Protein AF-A0A354HQU2-F1 (afdb_monomer_lite)

Sequence (98 aa):
EMLNMGFIEDIEAILREVPGQHQTLLFSATMPRPIQELAMNFMVDPKVIEVKSKEVTVPAVHQTYIEVQEIQKFDTLCHLLDLQPPDLALIFGRTKRR

Structure (mmCIF, N/CA/C/O backbone):
data_AF-A0A354HQU2-F1
#
_entry.id   AF-A0A354HQU2-F1
#
loop_
_atom_site.group_PDB
_atom_site.id
_atom_site.type_symbol
_atom_site.label_atom_id
_atom_site.label_alt_id
_atom_site.label_comp_id
_atom_site.label_asym_id
_atom_site.label_entity_id
_atom_site.label_seq_id
_atom_site.pdbx_PDB_ins_code
_atom_site.Cartn_x
_atom_site.Cartn_y
_atom_site.Cartn_z
_atom_site.occupancy
_atom_site.B_iso_or_equiv
_atom_site.auth_seq_id
_atom_site.auth_comp_id
_atom_site.auth_asym_id
_atom_site.auth_atom_id
_atom_site.pdbx_PDB_model_num
A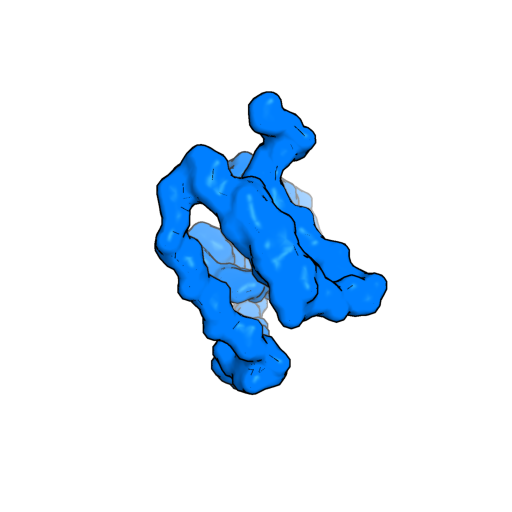TOM 1 N N . GLU A 1 1 ? 1.257 5.869 4.843 1.00 54.78 1 GLU A N 1
ATOM 2 C CA . GLU A 1 1 ? 0.130 5.580 5.759 1.00 54.78 1 GLU A CA 1
ATOM 3 C C . GLU A 1 1 ? 0.214 6.514 6.948 1.00 54.78 1 GLU A C 1
ATOM 5 O O . GLU A 1 1 ? 1.330 6.790 7.370 1.00 54.78 1 GLU A O 1
ATOM 10 N N . MET A 1 2 ? -0.925 6.988 7.468 1.00 56.91 2 MET A N 1
ATOM 11 C CA . MET A 1 2 ? -0.985 7.959 8.575 1.00 56.91 2 MET A CA 1
ATOM 12 C C . MET A 1 2 ? -0.133 7.537 9.790 1.00 56.91 2 MET A C 1
ATOM 14 O O . MET A 1 2 ? 0.532 8.356 10.407 1.00 56.91 2 MET A O 1
ATOM 18 N N . LEU A 1 3 ? -0.049 6.240 10.076 1.00 58.38 3 LEU A N 1
ATOM 19 C CA . LEU A 1 3 ? 0.722 5.720 11.212 1.00 58.38 3 LEU A CA 1
ATOM 20 C C . LEU A 1 3 ? 2.230 5.726 10.962 1.00 58.38 3 LEU A C 1
ATOM 22 O O . LEU A 1 3 ? 3.003 6.095 11.837 1.00 58.38 3 LEU A O 1
ATOM 26 N N . ASN A 1 4 ? 2.651 5.390 9.740 1.00 58.34 4 ASN A N 1
ATOM 27 C CA . ASN A 1 4 ? 4.063 5.429 9.338 1.00 58.34 4 ASN A CA 1
ATOM 28 C C . ASN A 1 4 ? 4.603 6.866 9.251 1.00 58.34 4 ASN A C 1
ATOM 30 O O . ASN A 1 4 ? 5.803 7.060 9.085 1.00 58.34 4 ASN A O 1
ATOM 34 N N . MET A 1 5 ? 3.717 7.864 9.323 1.00 65.75 5 MET A N 1
ATOM 35 C CA . MET A 1 5 ? 4.058 9.285 9.365 1.00 65.75 5 MET A CA 1
ATOM 36 C C . MET A 1 5 ? 4.155 9.832 10.796 1.00 65.75 5 MET A C 1
ATOM 38 O O . MET A 1 5 ? 4.464 11.008 10.946 1.00 65.75 5 MET A O 1
ATOM 42 N N . GLY A 1 6 ? 3.916 9.003 11.823 1.00 71.19 6 GLY A N 1
ATOM 43 C CA . GLY A 1 6 ? 3.991 9.421 13.226 1.00 71.19 6 GLY A CA 1
ATOM 44 C C . GLY A 1 6 ? 2.750 10.160 13.728 1.00 71.19 6 GLY A C 1
ATOM 45 O O . GLY A 1 6 ? 2.856 10.947 14.651 1.00 71.19 6 GLY A O 1
ATOM 46 N N . PHE A 1 7 ? 1.571 9.940 13.132 1.00 82.12 7 PHE A N 1
ATOM 47 C CA . PHE A 1 7 ? 0.328 10.572 13.604 1.00 82.12 7 PHE A CA 1
ATOM 48 C C . PHE A 1 7 ? -0.337 9.833 14.773 1.00 82.12 7 PHE A C 1
ATOM 50 O O . PHE A 1 7 ? -1.480 10.131 15.111 1.00 82.12 7 PHE A O 1
ATOM 57 N N . ILE A 1 8 ? 0.313 8.828 15.367 1.00 83.25 8 ILE A N 1
ATOM 58 C CA . ILE A 1 8 ? -0.340 8.028 16.406 1.00 83.25 8 ILE A CA 1
ATOM 59 C C . ILE A 1 8 ? -0.574 8.852 17.671 1.00 83.25 8 ILE A C 1
ATOM 61 O O . ILE A 1 8 ? -1.678 8.819 18.206 1.00 83.25 8 ILE A O 1
ATOM 65 N N . GLU A 1 9 ? 0.403 9.662 18.084 1.00 84.69 9 GLU A N 1
ATOM 66 C CA . GLU A 1 9 ? 0.271 10.540 19.245 1.00 84.69 9 GLU A CA 1
ATOM 67 C C . GLU A 1 9 ? -0.844 11.578 19.042 1.00 84.69 9 GLU A C 1
ATOM 69 O O . GLU A 1 9 ? -1.622 11.843 19.961 1.00 84.69 9 GLU A O 1
ATOM 74 N N . ASP A 1 10 ? -0.964 12.115 17.825 1.00 88.12 10 ASP A N 1
ATOM 75 C CA . ASP A 1 10 ? -2.007 13.081 17.468 1.00 88.12 10 ASP A CA 1
ATOM 76 C C . ASP A 1 10 ? -3.402 12.444 17.500 1.00 88.12 10 ASP A C 1
ATOM 78 O O . ASP A 1 10 ? -4.354 13.038 18.010 1.00 88.12 10 ASP A O 1
ATOM 82 N N . ILE A 1 11 ? -3.535 11.212 16.995 1.00 87.50 11 ILE A N 1
ATOM 83 C CA . ILE A 1 11 ? -4.795 10.461 17.047 1.00 87.50 11 ILE A CA 1
ATOM 84 C C . ILE A 1 11 ? -5.194 10.204 18.502 1.00 87.50 11 ILE A C 1
ATOM 86 O O . ILE A 1 11 ? -6.352 10.414 18.859 1.00 87.50 11 ILE A O 1
ATOM 90 N N . GLU A 1 12 ? -4.256 9.792 19.356 1.00 86.38 12 GLU A N 1
ATOM 91 C CA . GLU A 1 12 ? -4.543 9.593 20.776 1.00 86.38 12 GLU A CA 1
ATOM 92 C C . GLU A 1 12 ? -4.980 10.887 21.464 1.00 86.38 12 GLU A C 1
ATOM 94 O O . GLU A 1 12 ? -5.917 10.867 22.261 1.00 86.38 12 GLU A O 1
ATOM 99 N N . ALA A 1 13 ? -4.321 12.010 21.166 1.00 89.88 13 ALA A N 1
ATOM 100 C CA . ALA A 1 13 ? -4.686 13.307 21.720 1.00 89.88 13 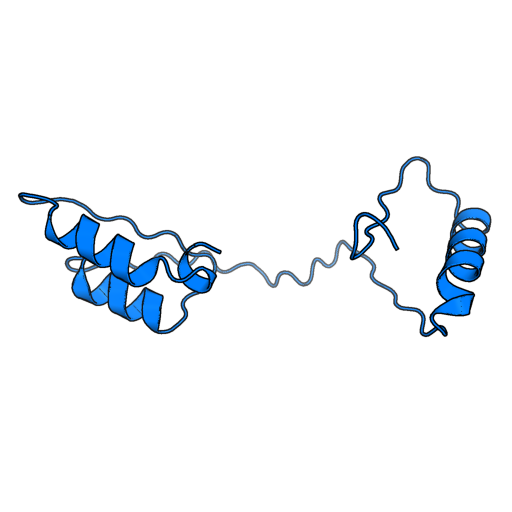ALA A CA 1
ATOM 101 C C . ALA A 1 13 ? -6.119 13.695 21.332 1.00 89.88 13 ALA A C 1
ATOM 103 O O . ALA A 1 13 ? -6.904 14.072 22.198 1.00 89.88 13 ALA A O 1
ATOM 104 N N . ILE A 1 14 ? -6.489 13.527 20.058 1.00 90.38 14 ILE A N 1
ATOM 105 C CA . ILE A 1 14 ? -7.847 13.806 19.578 1.00 90.38 14 ILE A CA 1
ATOM 106 C C . ILE A 1 14 ? -8.863 12.890 20.263 1.00 90.38 14 ILE A C 1
ATOM 108 O O . ILE A 1 14 ? -9.887 13.373 20.737 1.00 90.38 14 ILE A O 1
ATOM 112 N N . LEU A 1 15 ? -8.589 11.585 20.341 1.00 88.06 15 LEU A N 1
ATOM 113 C CA . LEU A 1 15 ? -9.523 10.614 20.915 1.00 88.06 15 LEU A CA 1
ATOM 114 C C . LEU A 1 15 ? -9.754 10.822 22.419 1.00 88.06 15 LEU A C 1
ATOM 116 O O . LEU A 1 15 ? -10.853 10.547 22.894 1.00 88.06 15 LEU A O 1
ATOM 120 N N . ARG A 1 16 ? -8.766 11.338 23.165 1.00 88.00 16 ARG A N 1
ATOM 121 C CA . ARG A 1 16 ? -8.932 11.692 24.590 1.00 88.00 16 ARG A CA 1
ATOM 122 C C . ARG A 1 16 ? -9.878 12.870 24.814 1.00 88.00 16 ARG A C 1
ATOM 124 O O . ARG A 1 16 ? -10.512 12.938 25.861 1.00 88.00 16 ARG A O 1
ATOM 131 N N . GLU A 1 17 ? -9.973 13.774 23.847 1.00 92.00 17 GLU A N 1
ATOM 132 C CA . GLU A 1 17 ? -10.832 14.959 23.926 1.00 92.00 17 GLU A CA 1
ATOM 133 C C . GLU A 1 17 ? -12.264 14.689 23.434 1.00 92.00 17 GLU A C 1
ATOM 135 O O . GLU A 1 17 ? -13.115 15.575 23.511 1.00 92.00 17 GLU A O 1
ATOM 140 N N . VAL A 1 18 ? -12.567 13.484 22.928 1.00 89.81 18 VAL A N 1
ATOM 141 C CA . VAL A 1 18 ? -13.919 13.141 22.462 1.00 89.81 18 VAL A CA 1
ATOM 142 C C . VAL A 1 18 ? -14.850 12.963 23.671 1.00 89.81 18 VAL A C 1
ATOM 144 O O . VAL A 1 18 ? -14.650 12.051 24.474 1.00 89.81 18 VAL A O 1
ATOM 147 N N . PRO A 1 19 ? -15.893 13.801 23.828 1.00 85.12 19 PRO A N 1
ATOM 148 C CA . PRO A 1 19 ? -16.763 13.739 24.991 1.00 85.12 19 PRO A CA 1
ATOM 149 C C . PRO A 1 19 ? -17.875 12.693 24.836 1.00 85.12 19 PRO A C 1
ATOM 151 O O . PRO A 1 19 ? -18.399 12.455 23.747 1.00 85.12 19 PRO A O 1
ATOM 154 N N . GLY A 1 20 ? -18.339 12.174 25.973 1.00 82.62 20 GLY A N 1
ATOM 155 C CA . GLY A 1 20 ? -19.566 11.379 26.065 1.00 82.62 20 GLY A CA 1
ATOM 156 C C . GLY A 1 20 ? -19.431 9.930 25.588 1.00 82.62 20 GLY A C 1
ATOM 157 O O . GLY A 1 20 ? -18.341 9.416 25.367 1.00 82.62 20 GLY A O 1
ATOM 158 N N . GLN A 1 21 ? -20.572 9.245 25.473 1.00 84.81 21 GLN A N 1
ATOM 159 C CA . GLN A 1 21 ? -20.626 7.907 24.885 1.00 84.81 21 GLN A CA 1
ATOM 160 C C . GLN A 1 21 ? -20.634 8.018 23.361 1.00 84.81 21 GLN A C 1
ATOM 162 O O . GLN A 1 21 ? -21.517 8.656 22.788 1.00 84.81 21 GLN A O 1
ATOM 167 N N . HIS A 1 22 ? -19.681 7.358 22.712 1.00 87.69 22 HIS A N 1
ATOM 168 C CA . HIS A 1 22 ? -19.575 7.307 21.260 1.00 87.69 22 HIS A CA 1
ATOM 169 C C . HIS A 1 22 ? -19.343 5.878 20.772 1.00 87.69 22 HIS A C 1
ATOM 171 O O . HIS A 1 22 ? -18.817 5.022 21.484 1.00 87.69 22 HIS A O 1
ATOM 177 N N . GLN A 1 23 ? -19.724 5.632 19.522 1.00 88.56 23 GLN A N 1
ATOM 178 C CA . GLN A 1 23 ? -19.357 4.420 18.806 1.00 88.56 23 GLN A CA 1
ATOM 179 C C . GLN A 1 23 ? -18.130 4.707 17.944 1.00 88.56 23 GLN A C 1
ATOM 181 O O . GLN A 1 23 ? -18.152 5.601 17.100 1.00 88.56 23 GLN A O 1
ATOM 186 N N . THR A 1 24 ? -17.078 3.916 18.132 1.00 90.00 24 THR A N 1
ATOM 187 C CA . THR A 1 24 ? -15.834 4.027 17.365 1.00 90.00 24 THR A CA 1
ATOM 188 C C . THR A 1 24 ? -15.776 2.922 16.315 1.00 90.00 24 THR A C 1
ATOM 190 O O . THR A 1 24 ? -16.069 1.763 16.607 1.00 90.00 24 THR A O 1
ATOM 193 N N . LEU A 1 25 ? -15.378 3.275 15.093 1.00 92.06 25 LEU A N 1
ATOM 194 C CA . LEU A 1 25 ? -15.096 2.334 14.010 1.00 92.06 25 LEU A CA 1
ATOM 195 C C . LEU A 1 25 ? -13.643 2.516 13.576 1.00 92.06 25 LEU A C 1
ATOM 197 O O . LEU A 1 25 ? -13.224 3.630 13.266 1.00 92.06 25 LEU A O 1
ATOM 201 N N . LEU A 1 26 ? -12.891 1.419 13.541 1.00 90.00 26 LEU A N 1
ATOM 202 C CA . LEU A 1 26 ? -11.504 1.391 13.092 1.00 90.00 26 LEU A CA 1
ATOM 203 C C . LEU A 1 26 ? -11.416 0.569 11.808 1.00 90.00 26 LEU A C 1
ATOM 205 O O . LEU A 1 26 ? -11.734 -0.619 11.803 1.00 90.00 26 LEU A O 1
ATOM 209 N N . PHE A 1 27 ? -10.970 1.204 10.727 1.00 89.69 27 PHE A N 1
ATOM 210 C CA . PHE A 1 27 ? -10.744 0.549 9.444 1.00 89.69 27 PHE A CA 1
ATOM 211 C C . PHE A 1 27 ? -9.249 0.475 9.182 1.00 89.69 27 PHE A C 1
ATOM 213 O O . PHE A 1 27 ? -8.579 1.504 9.125 1.00 89.69 27 PHE A O 1
ATOM 220 N N . SER A 1 28 ? -8.733 -0.737 9.000 1.00 86.06 28 SER A N 1
ATOM 221 C CA . SER A 1 28 ? -7.333 -0.932 8.657 1.00 86.06 28 SER A CA 1
ATOM 222 C C . SER A 1 28 ? -7.152 -2.098 7.698 1.00 86.06 28 SER A C 1
ATOM 224 O O . SER A 1 28 ? -7.810 -3.128 7.825 1.00 86.06 28 SER A O 1
ATOM 226 N N . ALA A 1 29 ? -6.240 -1.929 6.740 1.00 85.25 29 ALA A N 1
ATOM 227 C CA . ALA A 1 29 ? -5.815 -3.004 5.847 1.00 85.25 29 ALA A CA 1
ATOM 228 C C . ALA A 1 29 ? -4.823 -3.959 6.533 1.00 85.25 29 ALA A C 1
ATOM 230 O O . ALA A 1 29 ? -4.707 -5.119 6.145 1.00 85.25 29 ALA A O 1
ATOM 231 N N . THR A 1 30 ? -4.107 -3.476 7.552 1.00 82.75 30 THR A N 1
ATOM 232 C CA . THR A 1 30 ? -3.134 -4.251 8.329 1.00 82.75 30 THR A CA 1
ATOM 233 C C . THR A 1 30 ? -3.342 -4.025 9.826 1.00 82.75 30 THR A C 1
ATOM 235 O O . THR A 1 30 ? -3.832 -2.980 10.242 1.00 82.75 30 THR A O 1
ATOM 238 N N . MET A 1 31 ? -2.963 -4.984 10.668 1.00 87.44 31 MET A N 1
ATOM 239 C CA . MET A 1 31 ? -3.109 -4.864 12.127 1.00 87.44 31 MET A CA 1
ATOM 240 C C . MET A 1 31 ? -1.746 -4.920 12.828 1.00 87.44 31 MET A C 1
ATOM 242 O O . MET A 1 31 ? -1.473 -5.881 13.550 1.00 87.44 31 MET A O 1
ATOM 246 N N . PRO A 1 32 ? -0.854 -3.932 12.624 1.00 86.00 32 PRO A N 1
ATOM 247 C CA . PRO A 1 32 ? 0.382 -3.851 13.388 1.00 86.00 32 PRO A CA 1
ATOM 248 C C . PRO A 1 32 ? 0.075 -3.540 14.860 1.00 86.00 32 PRO A C 1
ATOM 250 O O . PRO A 1 32 ? -0.980 -2.996 15.191 1.00 86.00 32 PRO A O 1
ATOM 253 N N . ARG A 1 33 ? 1.018 -3.854 15.752 1.00 88.06 33 ARG A N 1
ATOM 254 C CA . ARG A 1 33 ? 0.853 -3.696 17.207 1.00 88.06 33 ARG A CA 1
ATOM 255 C C . ARG A 1 33 ? 0.303 -2.322 17.647 1.00 88.06 33 ARG A C 1
ATOM 257 O O . ARG A 1 33 ? -0.646 -2.331 18.425 1.00 88.06 33 ARG A O 1
ATOM 264 N N . PRO A 1 34 ? 0.768 -1.174 17.113 1.00 87.00 34 PRO A N 1
ATOM 265 C CA . PRO A 1 34 ? 0.242 0.131 17.526 1.00 87.00 34 PRO A CA 1
ATOM 266 C C . PRO A 1 34 ? -1.252 0.325 17.213 1.00 87.00 34 PRO A C 1
ATOM 268 O O . PRO A 1 34 ? -1.967 0.981 17.961 1.00 87.00 34 PRO A O 1
ATOM 271 N N . ILE A 1 35 ? -1.758 -0.287 16.136 1.00 88.06 35 ILE A N 1
ATOM 272 C CA . ILE A 1 35 ? -3.187 -0.235 15.785 1.00 88.06 35 ILE A CA 1
ATOM 273 C C . ILE A 1 35 ? -4.031 -1.108 16.698 1.00 88.06 35 ILE A C 1
ATOM 275 O O . ILE A 1 35 ? -5.147 -0.733 17.049 1.00 88.06 35 ILE A O 1
ATOM 279 N N . GLN A 1 36 ? -3.496 -2.260 17.098 1.00 88.62 36 GLN A N 1
ATOM 280 C CA . GLN A 1 36 ? -4.158 -3.117 18.075 1.00 88.62 36 GLN A CA 1
ATOM 281 C C . GLN A 1 36 ? -4.268 -2.404 19.427 1.00 88.62 36 GLN A C 1
ATOM 283 O O . GLN A 1 36 ? -5.338 -2.405 20.027 1.00 88.62 36 GLN A O 1
ATOM 288 N N . GLU A 1 37 ? -3.191 -1.749 19.869 1.00 89.12 37 GLU A N 1
ATOM 289 C CA . GLU A 1 37 ? -3.164 -0.970 21.112 1.00 89.12 37 GLU A CA 1
ATOM 290 C C . GLU A 1 37 ? -4.157 0.205 21.057 1.00 89.12 37 GLU A C 1
ATOM 292 O O . GLU A 1 37 ? -4.942 0.386 21.988 1.00 89.12 37 GLU A O 1
ATOM 297 N N . LEU A 1 38 ? -4.228 0.928 19.932 1.00 88.69 38 LEU A N 1
ATOM 298 C CA . LEU A 1 38 ? -5.224 1.983 19.724 1.00 88.69 38 LEU A CA 1
ATOM 299 C C . LEU A 1 38 ? -6.665 1.449 19.828 1.00 88.69 38 LEU A C 1
ATOM 301 O O . LEU A 1 38 ? -7.503 2.038 20.510 1.00 88.69 38 LEU A O 1
ATOM 305 N N . ALA A 1 39 ? -6.956 0.314 19.187 1.00 89.81 39 ALA A N 1
ATOM 306 C CA . ALA A 1 39 ? -8.276 -0.311 19.242 1.00 89.81 39 ALA A CA 1
ATOM 307 C C . ALA A 1 39 ? -8.658 -0.716 20.674 1.00 89.81 39 ALA A C 1
ATOM 309 O O . ALA A 1 39 ? -9.779 -0.468 21.107 1.00 89.81 39 ALA A O 1
ATOM 310 N N . MET A 1 40 ? -7.724 -1.313 21.420 1.00 87.81 40 MET A N 1
ATOM 311 C CA . MET A 1 40 ? -7.957 -1.749 22.801 1.00 87.81 40 MET A CA 1
ATOM 312 C C . MET A 1 40 ? -8.192 -0.578 23.759 1.00 87.81 40 MET A C 1
ATOM 314 O O . MET A 1 40 ? -9.002 -0.700 24.673 1.00 87.81 40 MET A O 1
ATOM 318 N N . ASN A 1 41 ? -7.502 0.545 23.551 1.00 88.38 41 ASN A N 1
ATOM 319 C CA . ASN A 1 41 ? -7.573 1.696 24.451 1.00 88.38 41 ASN A CA 1
ATOM 320 C C . ASN A 1 41 ? -8.804 2.583 24.209 1.00 88.38 41 ASN A C 1
ATOM 322 O O . ASN A 1 41 ? -9.302 3.195 25.151 1.00 88.38 41 ASN A O 1
ATOM 326 N N . PHE A 1 42 ? -9.292 2.668 22.967 1.00 88.50 42 PHE A N 1
ATOM 327 C CA . PHE A 1 42 ? -10.318 3.648 22.574 1.00 88.50 42 PHE A CA 1
ATOM 328 C C . PHE A 1 42 ? -11.626 3.037 22.051 1.00 88.50 42 PHE A C 1
ATOM 330 O O . PHE A 1 42 ? -12.540 3.769 21.658 1.00 88.50 42 PHE A O 1
ATOM 337 N N . MET A 1 43 ? -11.749 1.708 22.032 1.00 90.69 43 MET A N 1
ATOM 338 C CA . MET A 1 43 ? -12.986 1.017 21.666 1.00 90.69 43 MET A CA 1
ATOM 339 C C . MET A 1 43 ? -13.521 0.202 22.844 1.00 90.69 43 MET A C 1
ATOM 341 O O . MET A 1 43 ? -12.769 -0.403 23.602 1.00 90.69 43 MET A O 1
ATOM 345 N N . VAL A 1 44 ? -14.846 0.152 22.975 1.00 89.81 44 VAL A N 1
ATOM 346 C CA . VAL A 1 44 ? -15.543 -0.616 24.017 1.00 89.81 44 VAL A CA 1
ATOM 347 C C . VAL A 1 44 ? -16.121 -1.883 23.385 1.00 89.81 44 VAL A C 1
ATOM 349 O O . VAL A 1 44 ? -16.932 -1.774 22.471 1.00 89.81 44 VAL A O 1
ATOM 352 N N . ASP A 1 45 ? -15.693 -3.064 23.851 1.00 89.88 45 ASP A N 1
ATOM 353 C CA . ASP A 1 45 ? -16.068 -4.393 23.310 1.00 89.88 45 ASP A CA 1
ATOM 354 C C . ASP A 1 45 ? -16.117 -4.449 21.759 1.00 89.88 45 ASP A C 1
ATOM 356 O O . ASP A 1 45 ? -17.168 -4.726 21.166 1.00 89.88 45 ASP A O 1
ATOM 360 N N . PRO A 1 46 ? -14.999 -4.152 21.061 1.00 90.06 46 PRO A N 1
ATOM 361 C CA . PRO A 1 46 ? -14.996 -4.087 19.605 1.00 90.06 46 PRO A CA 1
ATOM 362 C C . PRO A 1 46 ? -15.244 -5.465 18.983 1.00 90.06 46 PRO A C 1
ATOM 364 O O . PRO A 1 46 ? -14.603 -6.460 19.329 1.00 90.06 46 PRO A O 1
ATOM 367 N N . LYS A 1 47 ? -16.137 -5.522 17.991 1.00 92.31 47 LYS A N 1
ATOM 368 C CA . LYS A 1 47 ? -16.284 -6.701 17.129 1.00 92.31 47 LYS A CA 1
ATOM 369 C C . LYS A 1 47 ? -15.354 -6.576 15.932 1.00 92.31 47 LYS A C 1
ATOM 371 O O . LYS A 1 47 ? -15.422 -5.607 15.180 1.00 92.31 47 LYS A O 1
ATOM 376 N N . VAL A 1 48 ? -14.500 -7.579 15.759 1.00 90.12 48 VAL A N 1
ATOM 377 C CA . VAL A 1 48 ? -13.562 -7.648 14.640 1.00 90.12 48 VAL A CA 1
ATOM 378 C C . VAL A 1 48 ? -14.263 -8.287 13.446 1.00 90.12 48 VAL A C 1
ATOM 380 O O . VAL A 1 48 ? -14.741 -9.418 13.528 1.00 90.12 48 VAL A O 1
ATOM 383 N N . ILE A 1 49 ? -14.329 -7.551 12.337 1.00 89.44 49 ILE A N 1
ATOM 384 C CA . ILE A 1 49 ? -14.866 -8.039 11.066 1.00 89.44 49 ILE A CA 1
ATOM 385 C C . ILE A 1 49 ? -13.704 -8.137 10.085 1.00 89.44 49 ILE A C 1
ATOM 387 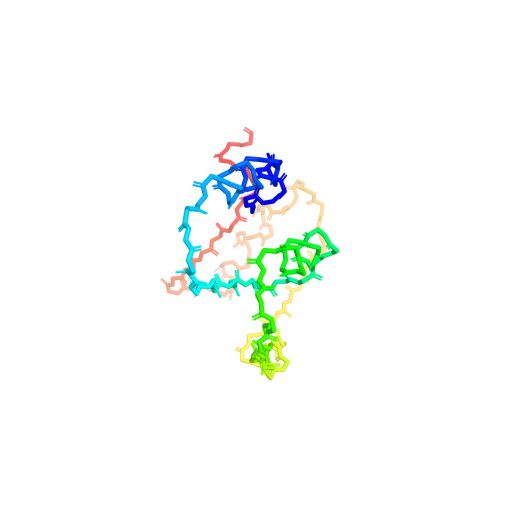O O . ILE A 1 49 ? -13.255 -7.139 9.528 1.00 89.44 49 ILE A O 1
ATOM 391 N N . GLU A 1 50 ? -13.223 -9.357 9.872 1.00 85.62 50 GLU A N 1
ATOM 392 C CA . GLU A 1 50 ? -12.182 -9.640 8.891 1.00 85.62 50 GLU A CA 1
ATOM 393 C C . GLU A 1 50 ? -12.809 -10.126 7.590 1.00 85.62 50 GLU A C 1
ATOM 395 O O . GLU A 1 50 ? -13.371 -11.222 7.503 1.00 85.62 50 GLU A O 1
ATOM 400 N N . VAL A 1 51 ? -12.666 -9.323 6.539 1.00 81.38 51 VAL A N 1
ATOM 401 C CA . VAL A 1 51 ? -12.895 -9.807 5.183 1.00 81.38 51 VAL A CA 1
ATOM 402 C C . VAL A 1 51 ? -11.642 -10.571 4.784 1.00 81.38 51 VAL A C 1
ATOM 404 O O . VAL A 1 51 ? -10.650 -9.971 4.376 1.00 81.38 51 VAL A O 1
ATOM 407 N N . LYS A 1 52 ? -11.673 -11.902 4.920 1.00 69.94 52 LYS A N 1
ATOM 408 C CA . LYS A 1 52 ? -10.629 -12.758 4.351 1.00 69.94 52 LYS A CA 1
ATOM 409 C C . LYS A 1 52 ? -10.580 -12.477 2.857 1.00 69.94 52 LYS A C 1
ATOM 411 O O . LYS A 1 52 ? -11.484 -12.871 2.117 1.00 69.94 52 LYS A O 1
ATOM 416 N N . SER A 1 53 ? -9.534 -11.793 2.413 1.00 59.31 53 SER A N 1
ATOM 417 C CA . SER A 1 53 ? -9.192 -11.804 1.008 1.00 59.31 53 SER A CA 1
ATOM 418 C C . SER A 1 53 ? -8.959 -13.269 0.649 1.00 59.31 53 SER A C 1
ATOM 420 O O . SER A 1 53 ? -8.066 -13.924 1.186 1.00 59.31 53 SER A O 1
ATOM 422 N N . LYS A 1 54 ? -9.810 -13.826 -0.222 1.00 58.25 54 LYS A N 1
ATOM 423 C CA . LYS A 1 54 ? -9.392 -14.986 -1.016 1.00 58.25 54 LYS A CA 1
ATOM 424 C C . LYS A 1 54 ? -8.030 -14.597 -1.571 1.00 58.25 54 LYS A C 1
ATOM 426 O O . LYS A 1 54 ? -7.949 -13.511 -2.143 1.00 58.25 54 LYS A O 1
ATOM 431 N N . GLU A 1 55 ? -7.008 -15.393 -1.267 1.00 54.62 55 GLU A N 1
ATOM 432 C CA . GLU A 1 55 ? -5.597 -15.122 -1.550 1.00 54.62 55 GLU A CA 1
ATOM 433 C C . GLU A 1 55 ? -5.429 -14.153 -2.723 1.00 54.62 55 GLU A C 1
ATOM 435 O O . GLU A 1 55 ? -5.801 -14.452 -3.858 1.00 54.62 55 GLU A O 1
ATOM 440 N N . VAL A 1 56 ? -4.906 -12.957 -2.444 1.00 52.41 56 VAL A N 1
ATOM 441 C CA . VAL A 1 56 ? -4.616 -11.947 -3.472 1.00 52.41 56 VAL A CA 1
ATOM 442 C C . VAL A 1 56 ? -3.325 -12.325 -4.202 1.00 52.41 56 VAL A C 1
ATOM 444 O O . VAL A 1 56 ? -2.453 -11.504 -4.445 1.00 52.41 56 VAL A O 1
ATOM 447 N N . THR A 1 57 ? -3.159 -13.589 -4.561 1.00 51.09 57 THR A N 1
ATOM 448 C CA . THR A 1 57 ? -2.358 -13.957 -5.721 1.00 51.09 57 THR A CA 1
ATOM 449 C C . THR A 1 57 ? -3.343 -14.014 -6.859 1.00 51.09 57 THR A C 1
ATOM 451 O O . THR A 1 57 ? -3.855 -15.073 -7.181 1.00 51.09 57 THR A O 1
ATOM 454 N N . VAL A 1 58 ? -3.677 -12.841 -7.403 1.00 56.53 58 VAL A N 1
ATOM 455 C CA . VAL A 1 58 ? -4.596 -12.678 -8.532 1.00 56.53 58 VAL A CA 1
ATOM 456 C C . VAL A 1 58 ? -4.227 -13.707 -9.610 1.00 56.53 58 VAL A C 1
ATOM 458 O O . VAL A 1 58 ? -3.276 -13.466 -10.353 1.00 56.53 58 VAL A O 1
ATOM 461 N N . PRO A 1 59 ? -4.946 -14.840 -9.759 1.00 57.78 59 PRO A N 1
ATOM 462 C CA . PRO A 1 59 ? -4.605 -15.823 -10.788 1.00 57.78 59 PRO A CA 1
ATOM 463 C C . PRO A 1 59 ? -4.828 -15.233 -12.187 1.00 57.78 59 PRO A C 1
ATOM 465 O O . PRO A 1 59 ? -4.376 -15.781 -13.184 1.00 57.78 59 PRO A O 1
ATOM 468 N N . ALA A 1 60 ? -5.539 -14.103 -12.250 1.00 67.06 60 ALA A N 1
ATOM 469 C CA . ALA A 1 60 ? -5.839 -13.355 -13.455 1.00 67.06 60 ALA A CA 1
ATOM 470 C C . ALA A 1 60 ? -4.702 -12.432 -13.933 1.00 67.06 60 ALA A C 1
ATOM 472 O O . ALA A 1 60 ? -4.821 -11.887 -15.026 1.00 67.06 60 ALA A O 1
ATOM 473 N N . VAL A 1 61 ? -3.622 -12.226 -13.162 1.00 80.56 61 VAL A N 1
ATOM 474 C CA . VAL A 1 61 ? -2.498 -11.372 -13.588 1.00 80.56 61 VAL A CA 1
ATOM 475 C C . VAL A 1 61 ? -1.258 -12.231 -13.799 1.00 80.56 61 VAL A C 1
ATOM 477 O O . VAL A 1 61 ? -0.649 -12.721 -12.848 1.00 80.56 61 VAL A O 1
ATOM 480 N N . HIS A 1 62 ? -0.869 -12.389 -15.065 1.00 84.81 62 HIS A N 1
ATOM 481 C CA . HIS A 1 62 ? 0.405 -12.996 -15.427 1.00 84.81 62 HIS A CA 1
ATOM 482 C C . HIS A 1 62 ? 1.548 -12.040 -15.071 1.00 84.81 62 HIS A C 1
ATOM 484 O O . HIS A 1 62 ? 1.552 -10.885 -15.495 1.00 84.81 62 HIS A O 1
ATOM 490 N N . GLN A 1 63 ? 2.503 -12.515 -14.273 1.00 88.81 63 GLN A N 1
ATOM 491 C CA . GLN A 1 63 ? 3.636 -11.725 -13.797 1.00 88.81 63 GLN A CA 1
ATOM 492 C C . GLN A 1 63 ? 4.938 -12.374 -14.256 1.00 88.81 63 GLN A C 1
ATOM 494 O O . GLN A 1 63 ? 5.124 -13.584 -14.132 1.00 88.81 63 GLN A O 1
ATOM 499 N N . THR A 1 64 ? 5.856 -11.554 -14.753 1.00 90.69 64 THR A N 1
ATOM 500 C CA . THR A 1 64 ? 7.188 -11.977 -15.190 1.00 90.69 64 THR A CA 1
ATOM 501 C C . THR A 1 64 ? 8.203 -10.947 -14.714 1.00 90.69 64 THR A C 1
ATOM 503 O O . THR A 1 64 ? 7.876 -9.769 -14.571 1.00 90.69 64 THR A O 1
ATOM 506 N N . TYR A 1 65 ? 9.435 -11.38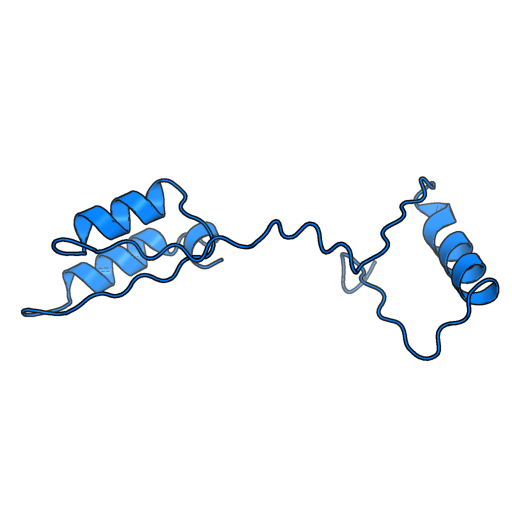1 -14.464 1.00 93.44 65 TYR A N 1
ATOM 507 C CA . TYR A 1 65 ? 10.549 -10.490 -14.168 1.00 93.44 65 TYR A CA 1
ATOM 508 C C . TYR A 1 65 ? 11.715 -10.792 -15.106 1.00 93.44 65 TYR A C 1
ATOM 510 O O . TYR A 1 65 ? 11.871 -11.917 -15.577 1.00 93.44 65 TYR A O 1
ATOM 518 N N . ILE A 1 66 ? 12.526 -9.772 -15.372 1.00 92.81 66 ILE A N 1
ATOM 519 C CA . ILE A 1 66 ? 13.746 -9.891 -16.167 1.00 92.81 66 ILE A CA 1
ATOM 520 C C . ILE A 1 66 ? 14.858 -9.209 -15.384 1.00 92.81 66 ILE A C 1
ATOM 522 O O . ILE A 1 66 ? 14.732 -8.050 -14.983 1.00 92.81 66 ILE A O 1
ATOM 526 N N . GLU A 1 67 ? 15.937 -9.942 -15.144 1.00 96.19 67 GLU A N 1
ATOM 527 C CA . GLU A 1 67 ? 17.130 -9.404 -14.509 1.00 96.19 67 GLU A CA 1
ATOM 528 C C . GLU A 1 67 ? 18.012 -8.739 -15.567 1.00 96.19 67 GLU A C 1
ATOM 530 O O . GLU A 1 67 ? 18.423 -9.370 -16.539 1.00 96.19 67 GLU A O 1
ATOM 535 N N . VAL A 1 68 ? 18.278 -7.446 -15.393 1.00 96.19 68 VAL A N 1
ATOM 536 C CA . VAL A 1 68 ? 19.098 -6.645 -16.308 1.00 96.19 68 VAL A CA 1
ATOM 537 C C . VAL A 1 68 ? 19.924 -5.641 -15.522 1.00 96.19 68 VAL A C 1
ATOM 539 O O . VAL A 1 68 ? 19.526 -5.189 -14.442 1.00 96.19 68 VAL A O 1
ATOM 542 N N . GLN A 1 69 ? 21.059 -5.233 -16.085 1.00 96.50 69 GLN A N 1
ATOM 543 C CA . GLN A 1 69 ? 21.822 -4.124 -15.523 1.00 96.50 69 GLN A CA 1
ATOM 544 C C . GLN A 1 69 ? 21.047 -2.809 -15.677 1.00 96.50 69 GLN A C 1
ATOM 546 O O . GLN A 1 69 ? 20.324 -2.607 -16.651 1.00 96.50 69 GLN A O 1
ATOM 551 N N . GLU A 1 70 ? 21.231 -1.876 -14.738 1.00 92.25 70 GLU A N 1
ATOM 552 C CA . GLU A 1 70 ? 20.511 -0.590 -14.716 1.00 92.25 70 GLU A CA 1
ATOM 553 C C . GLU A 1 70 ? 20.639 0.189 -16.035 1.00 92.25 70 GLU A C 1
ATOM 555 O O . GLU A 1 70 ? 19.672 0.808 -16.482 1.00 92.25 70 GLU A O 1
ATOM 560 N N . ILE A 1 71 ? 21.814 0.129 -16.670 1.00 95.38 71 ILE A N 1
ATOM 561 C CA . ILE A 1 71 ? 22.087 0.810 -17.940 1.00 95.38 71 ILE A CA 1
ATOM 562 C C . ILE A 1 71 ? 21.305 0.209 -19.115 1.00 95.38 71 ILE A C 1
ATOM 564 O O . ILE A 1 71 ? 20.945 0.930 -20.035 1.00 95.38 71 ILE A O 1
ATOM 568 N N . GLN A 1 72 ? 20.971 -1.082 -19.050 1.00 96.69 72 GLN A N 1
ATOM 569 C CA . GLN A 1 72 ? 20.274 -1.817 -20.111 1.00 96.69 72 GLN A CA 1
ATOM 570 C C . GLN A 1 72 ? 18.747 -1.784 -19.961 1.00 96.69 72 GLN A C 1
ATOM 572 O O . GLN A 1 72 ? 18.032 -2.225 -20.860 1.00 96.69 72 GLN A O 1
ATOM 577 N N . LYS A 1 73 ? 18.222 -1.279 -18.834 1.00 94.38 73 LYS A N 1
ATOM 578 C CA . LYS A 1 73 ? 16.777 -1.280 -18.543 1.00 94.38 73 LYS A CA 1
ATOM 579 C C . LYS A 1 73 ? 15.949 -0.582 -19.615 1.00 94.38 73 LYS A C 1
ATOM 581 O O . LYS A 1 73 ? 14.886 -1.081 -19.967 1.00 94.38 73 LYS A O 1
ATOM 586 N N . PH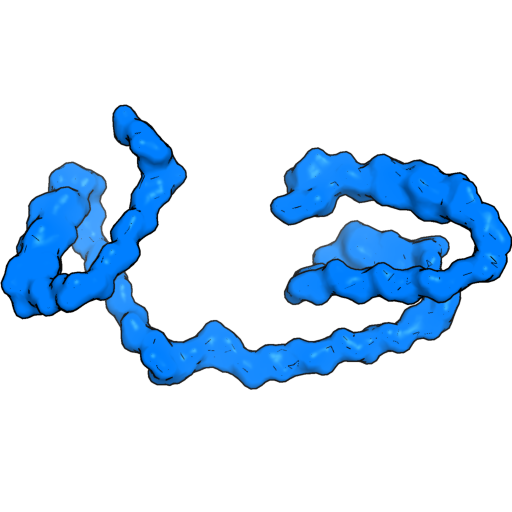E A 1 74 ? 16.422 0.565 -20.103 1.00 93.81 74 PHE A N 1
ATOM 587 C CA . PHE A 1 74 ? 15.684 1.349 -21.092 1.00 93.81 74 PHE A CA 1
ATOM 588 C C . PHE A 1 74 ? 15.624 0.628 -22.441 1.00 93.81 74 PHE A C 1
ATOM 590 O O . PHE A 1 74 ? 14.537 0.422 -22.969 1.00 93.81 74 PHE A O 1
ATOM 597 N N . ASP A 1 75 ? 16.766 0.147 -22.932 1.00 95.94 75 ASP A N 1
ATOM 598 C CA . ASP A 1 75 ? 16.835 -0.580 -24.203 1.00 95.94 75 ASP A CA 1
ATOM 599 C C . ASP A 1 75 ? 16.025 -1.885 -24.155 1.00 95.94 75 ASP A C 1
ATOM 601 O O . ASP A 1 75 ? 15.302 -2.211 -25.094 1.00 95.94 75 ASP A O 1
ATOM 605 N N . THR A 1 76 ? 16.075 -2.598 -23.024 1.00 95.69 76 THR A N 1
ATOM 606 C CA . THR A 1 76 ? 15.276 -3.815 -22.809 1.00 95.69 76 THR A CA 1
ATOM 607 C C . THR A 1 76 ? 13.776 -3.511 -22.825 1.00 95.69 76 THR A C 1
ATOM 609 O O . THR A 1 76 ? 13.006 -4.263 -23.417 1.00 95.69 76 THR A O 1
ATOM 612 N N . LEU A 1 77 ? 13.345 -2.409 -22.202 1.00 94.88 77 LEU A N 1
ATOM 613 C CA . LEU A 1 77 ? 11.946 -1.979 -22.219 1.00 94.88 77 LEU A CA 1
ATOM 614 C C . LEU A 1 77 ? 11.473 -1.662 -23.642 1.00 94.88 77 LEU A C 1
ATOM 616 O O . LEU A 1 77 ? 10.404 -2.126 -24.028 1.00 94.88 77 LEU A O 1
ATOM 620 N N . CYS A 1 78 ? 12.261 -0.914 -24.420 1.00 95.19 78 CYS A N 1
ATOM 621 C CA . CYS A 1 78 ? 11.936 -0.627 -25.819 1.00 95.19 78 CYS A CA 1
ATOM 622 C C . CYS A 1 78 ? 11.770 -1.925 -26.616 1.00 95.19 78 CYS A C 1
ATOM 624 O O . CYS A 1 78 ? 10.748 -2.120 -27.266 1.00 95.19 78 CYS A O 1
ATOM 626 N N . HIS A 1 79 ? 1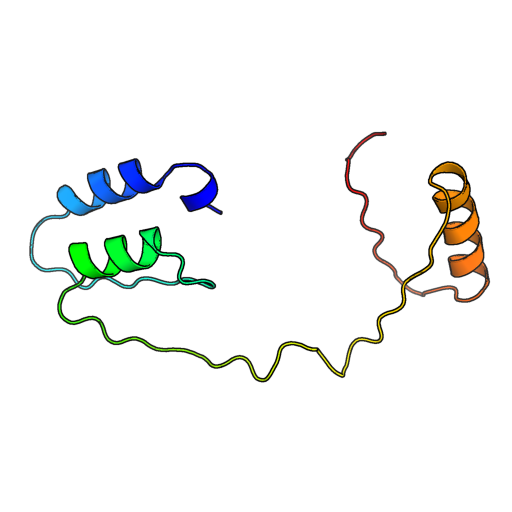2.712 -2.860 -26.467 1.00 95.38 79 HIS A N 1
ATOM 627 C CA . HIS A 1 79 ? 12.643 -4.150 -27.145 1.00 95.38 79 HIS A CA 1
ATOM 628 C C . HIS A 1 79 ? 11.388 -4.960 -26.774 1.00 95.38 79 HIS A C 1
ATOM 630 O O . HIS A 1 79 ? 10.775 -5.580 -27.641 1.00 95.38 79 HIS A O 1
ATOM 636 N N . LEU A 1 80 ? 10.969 -4.938 -25.504 1.00 94.00 80 LEU A N 1
ATOM 637 C CA . LEU A 1 80 ? 9.734 -5.598 -25.066 1.00 94.00 80 LEU A CA 1
ATOM 638 C C . LEU A 1 80 ? 8.484 -4.976 -25.696 1.00 94.00 80 LEU A C 1
ATOM 640 O O . LEU A 1 80 ? 7.583 -5.712 -26.092 1.00 94.00 80 LEU A O 1
ATOM 644 N N . LEU A 1 81 ? 8.433 -3.646 -25.795 1.00 94.56 81 LEU A N 1
ATOM 645 C CA . LEU A 1 81 ? 7.315 -2.938 -26.421 1.00 94.56 81 LEU A CA 1
ATOM 646 C C . LEU A 1 81 ? 7.254 -3.193 -27.931 1.00 94.56 81 LEU A C 1
ATOM 648 O O . LEU A 1 81 ? 6.161 -3.282 -28.476 1.00 94.56 81 LEU A O 1
ATOM 652 N N . ASP A 1 82 ? 8.398 -3.370 -28.591 1.00 94.62 82 ASP A N 1
ATOM 653 C CA . ASP A 1 82 ? 8.441 -3.724 -30.013 1.00 94.62 82 ASP A CA 1
ATOM 654 C C . ASP A 1 82 ? 7.978 -5.168 -30.259 1.00 94.62 82 ASP A C 1
ATOM 656 O O . ASP A 1 82 ? 7.255 -5.444 -31.216 1.00 94.62 82 ASP A O 1
ATOM 660 N N . LEU A 1 83 ? 8.386 -6.105 -29.393 1.00 94.81 83 LEU A N 1
ATOM 661 C CA . LEU A 1 83 ? 7.991 -7.512 -29.497 1.00 94.81 83 LEU A CA 1
ATOM 662 C C . LEU A 1 83 ? 6.516 -7.736 -29.160 1.00 94.81 83 LEU A C 1
ATOM 664 O O . LEU A 1 83 ? 5.892 -8.629 -29.734 1.00 94.81 83 LEU A O 1
ATOM 668 N N . GLN A 1 84 ? 5.981 -6.987 -28.197 1.00 90.81 84 GLN A N 1
ATOM 669 C CA . GLN A 1 84 ? 4.615 -7.108 -27.693 1.00 90.81 84 GLN A CA 1
ATOM 670 C C . GLN A 1 84 ? 3.980 -5.712 -27.585 1.00 90.81 84 GLN A C 1
ATOM 672 O O . GLN A 1 84 ? 3.830 -5.202 -26.472 1.00 90.81 84 GLN A O 1
ATOM 677 N N . PRO A 1 85 ? 3.620 -5.081 -28.719 1.00 91.75 85 PRO A N 1
ATOM 678 C CA . PRO A 1 85 ? 3.085 -3.724 -28.735 1.00 91.75 85 PRO A CA 1
ATOM 679 C C . PRO A 1 85 ? 1.699 -3.684 -28.075 1.00 91.75 85 PRO A C 1
ATOM 681 O O . PRO A 1 85 ? 0.763 -4.302 -28.587 1.00 91.75 85 PRO A O 1
ATOM 684 N N . PRO A 1 86 ? 1.541 -2.979 -26.940 1.00 91.81 86 PRO A N 1
ATOM 685 C CA . PRO A 1 86 ? 0.257 -2.869 -26.264 1.00 91.81 86 PRO A CA 1
ATOM 686 C C . PRO A 1 86 ? -0.568 -1.712 -26.841 1.00 91.81 86 PRO A C 1
ATOM 688 O O . PRO A 1 86 ? -0.025 -0.648 -27.134 1.00 91.81 86 PRO A O 1
ATOM 691 N N . ASP A 1 87 ? -1.893 -1.867 -26.904 1.00 93.88 87 ASP A N 1
ATOM 692 C CA . ASP A 1 87 ? -2.800 -0.767 -27.277 1.00 93.88 87 ASP A CA 1
ATOM 693 C C . ASP A 1 87 ? -2.747 0.389 -26.260 1.00 93.88 87 ASP A C 1
ATOM 695 O O . ASP A 1 87 ? -2.817 1.566 -26.614 1.00 93.88 87 ASP A O 1
ATOM 699 N N . LEU A 1 88 ? -2.613 0.049 -24.973 1.00 94.69 88 LEU A N 1
ATOM 700 C CA . LEU A 1 88 ? -2.432 0.991 -23.874 1.00 94.69 88 LEU A CA 1
ATOM 701 C C . LEU A 1 88 ? -1.624 0.328 -22.755 1.00 94.69 88 LEU A C 1
ATOM 703 O O . LEU A 1 88 ? -1.950 -0.770 -22.307 1.00 94.69 88 LEU A O 1
ATOM 707 N N . ALA A 1 89 ? -0.592 1.017 -22.273 1.00 93.25 89 ALA A N 1
ATOM 708 C CA . ALA A 1 89 ? 0.258 0.532 -21.192 1.00 93.25 89 ALA A CA 1
ATOM 709 C C . ALA A 1 89 ? 0.563 1.626 -20.166 1.00 93.25 89 ALA A C 1
ATOM 711 O O . ALA A 1 89 ? 0.573 2.818 -20.475 1.00 93.25 89 ALA A O 1
ATOM 712 N N . LEU A 1 90 ? 0.847 1.193 -18.936 1.00 94.56 90 LEU A N 1
ATOM 713 C CA . LEU A 1 90 ? 1.280 2.046 -17.837 1.00 94.56 90 LEU A CA 1
ATOM 714 C C . LEU A 1 90 ? 2.663 1.592 -17.365 1.00 94.56 90 LEU A C 1
ATOM 716 O O . LEU A 1 90 ? 2.845 0.437 -16.986 1.00 94.56 90 LEU A O 1
ATOM 720 N N . ILE A 1 91 ? 3.631 2.508 -17.382 1.00 93.44 91 ILE A N 1
ATOM 721 C CA . ILE A 1 91 ? 5.015 2.247 -16.972 1.00 93.44 91 ILE A CA 1
ATOM 722 C C . ILE A 1 91 ? 5.293 3.038 -15.696 1.00 93.44 91 ILE A C 1
ATOM 724 O O . ILE A 1 91 ? 5.198 4.266 -15.679 1.00 93.44 91 ILE A O 1
ATOM 728 N N . PHE A 1 92 ? 5.652 2.338 -14.622 1.00 93.88 92 PHE A N 1
ATOM 729 C CA . PHE A 1 92 ? 5.960 2.951 -13.333 1.00 93.88 92 PHE A CA 1
ATOM 730 C C . PHE A 1 92 ? 7.468 3.157 -13.162 1.00 93.88 92 PHE A C 1
ATOM 732 O O . PHE A 1 92 ? 8.248 2.208 -13.201 1.00 93.88 92 PHE A O 1
ATOM 739 N N . GLY A 1 93 ? 7.876 4.405 -12.923 1.00 91.38 93 GLY A N 1
ATOM 740 C CA . GLY A 1 93 ? 9.233 4.768 -12.509 1.00 91.38 93 GLY A CA 1
ATOM 741 C C . GLY A 1 93 ? 9.283 5.135 -11.025 1.00 91.38 93 GLY A C 1
ATOM 742 O O . GLY A 1 93 ? 8.320 5.670 -10.483 1.00 91.38 93 GLY A O 1
ATOM 743 N N . ARG A 1 94 ? 10.414 4.875 -10.355 1.00 89.88 94 ARG A N 1
ATOM 744 C CA . ARG A 1 94 ? 10.579 5.200 -8.924 1.00 89.88 94 ARG A CA 1
ATOM 745 C C . ARG A 1 94 ? 10.614 6.710 -8.660 1.00 89.88 94 ARG A C 1
ATOM 747 O O . ARG A 1 94 ? 10.096 7.159 -7.643 1.00 89.88 94 ARG A O 1
ATOM 754 N N . THR A 1 95 ? 11.249 7.486 -9.536 1.00 90.12 95 THR A N 1
ATOM 755 C CA . THR A 1 95 ? 11.429 8.934 -9.372 1.00 90.12 95 THR A CA 1
ATOM 756 C C . THR A 1 95 ? 10.829 9.694 -10.551 1.00 90.12 95 THR A C 1
ATOM 758 O O . THR A 1 95 ? 10.833 9.224 -11.685 1.00 90.12 95 THR A O 1
ATOM 761 N N . LYS A 1 96 ? 10.316 10.902 -10.286 1.00 82.50 96 LYS A N 1
ATOM 762 C CA . LYS A 1 96 ? 9.741 11.786 -11.317 1.00 82.50 96 LYS A CA 1
ATOM 763 C C . LYS A 1 96 ? 10.793 12.308 -12.303 1.00 82.50 96 LYS A C 1
ATOM 765 O O . LYS A 1 96 ? 10.475 12.631 -13.442 1.00 82.50 96 LYS A O 1
ATOM 770 N N . ARG A 1 97 ? 12.034 12.439 -11.841 1.00 79.75 97 ARG A N 1
ATOM 771 C CA . ARG A 1 97 ? 13.218 12.771 -12.634 1.00 79.75 97 ARG A CA 1
ATOM 772 C C . ARG A 1 97 ? 14.317 11.800 -12.230 1.00 79.75 97 ARG A C 1
ATOM 774 O O . ARG A 1 97 ? 14.398 11.448 -11.049 1.00 79.75 97 ARG A O 1
ATOM 781 N N . ARG A 1 98 ? 15.098 11.344 -13.202 1.00 59.91 98 ARG A N 1
ATOM 782 C CA . ARG A 1 98 ? 16.414 10.783 -12.907 1.00 59.91 98 ARG A CA 1
ATOM 783 C C . ARG A 1 98 ? 17.371 11.916 -12.566 1.00 59.91 98 ARG A C 1
ATOM 785 O O . ARG A 1 98 ? 17.194 13.008 -13.153 1.00 59.91 98 ARG A O 1
#

Foldseek 3Di:
DCVVVPCLVVVVVVLVPDDDDDADDDDDPDCDPSNVVVCVVRHDPDDDDDPPDPPPPPPVDDDDDDDDDPVCVVVVVVVVCVVPPDPDDDDDDPDPPD

Radius of gyration: 22.55 Å; chains: 1; bounding box: 43×31×56 Å

Secondary structure (DSSP, 8-state):
-TGGGT-HHHHHHHHHT--SS-------S---HHHHHHHHHH-SSPPP-----S-S--TT---------GGGHHHHHHHHHHHS--SS-----SSS--

pLDDT: mean 84.93, std 12.07, range [51.09, 96.69]